Protein AF-A0A6L4A9T3-F1 (afdb_monomer)

Nearest PDB structures (foldseek):
  8jxk-assembly1_F-2  TM=5.428E-01  e=1.011E+00  Mycobacterium tuberculosis H37Rv
  5uho-assembly1_D  TM=3.432E-0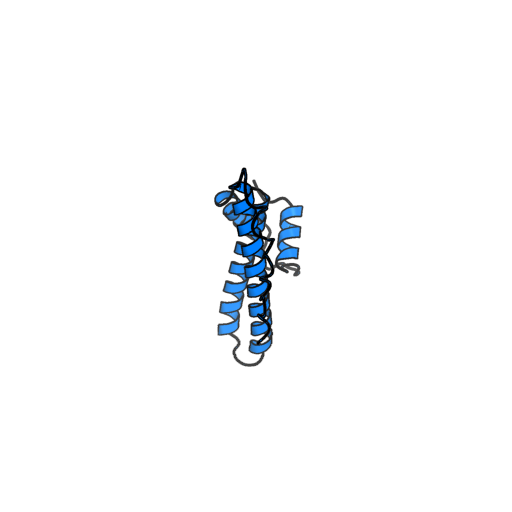1  e=2.686E+00  Homo sapiens
  5uho-assembly1_B  TM=3.414E-01  e=4.880E+00  Homo sapiens

Structure (mmCIF, N/CA/C/O backbone):
data_AF-A0A6L4A9T3-F1
#
_entry.id   AF-A0A6L4A9T3-F1
#
loop_
_atom_site.group_PDB
_atom_site.id
_atom_site.type_symbol
_atom_site.label_atom_id
_atom_site.label_alt_id
_atom_site.label_comp_id
_atom_site.label_asym_id
_atom_site.label_entity_id
_atom_site.label_seq_id
_atom_site.pdbx_PDB_ins_code
_atom_site.Cartn_x
_atom_site.Ca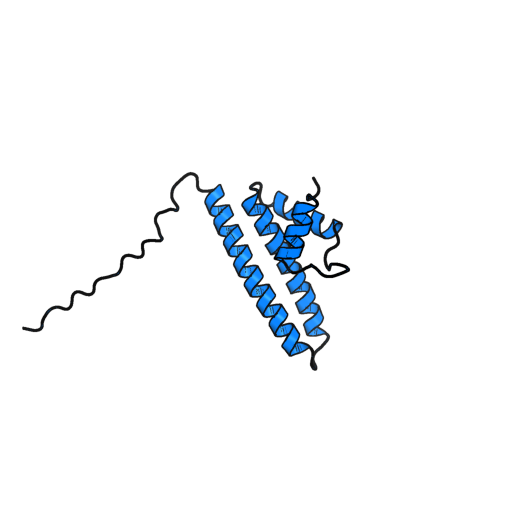rtn_y
_atom_site.Cartn_z
_atom_site.occupancy
_atom_site.B_iso_or_equiv
_atom_site.auth_seq_id
_atom_site.auth_comp_id
_atom_site.auth_asym_id
_atom_site.auth_atom_id
_atom_site.pdbx_PDB_model_num
ATOM 1 N N . MET A 1 1 ? 12.761 11.179 -3.089 1.00 80.56 1 MET A N 1
ATOM 2 C CA . MET A 1 1 ? 11.823 11.986 -3.903 1.00 80.56 1 MET A CA 1
ATOM 3 C C . MET A 1 1 ? 10.448 11.683 -3.348 1.00 80.56 1 MET A C 1
ATOM 5 O O . MET A 1 1 ? 10.200 10.498 -3.171 1.00 80.56 1 MET A O 1
ATOM 9 N N . PRO A 1 2 ? 9.615 12.681 -3.012 1.00 89.44 2 PRO A N 1
ATOM 10 C CA . PRO A 1 2 ? 8.275 12.403 -2.503 1.00 89.44 2 PRO A CA 1
ATOM 11 C C . PRO A 1 2 ? 7.417 11.729 -3.579 1.00 89.44 2 PRO A C 1
ATOM 13 O O . PRO A 1 2 ? 7.674 11.907 -4.774 1.00 89.44 2 PRO A O 1
ATOM 16 N N . ALA A 1 3 ? 6.399 10.985 -3.151 1.00 91.12 3 ALA A N 1
ATOM 17 C CA . ALA A 1 3 ? 5.389 10.449 -4.050 1.00 91.12 3 ALA A CA 1
ATOM 18 C C . ALA A 1 3 ? 4.696 11.598 -4.796 1.00 91.12 3 ALA A C 1
ATOM 20 O O . ALA A 1 3 ? 4.481 12.687 -4.254 1.00 91.12 3 ALA A O 1
ATOM 21 N N . THR A 1 4 ? 4.350 11.368 -6.059 1.00 95.25 4 THR A N 1
ATOM 22 C CA . THR A 1 4 ? 3.566 12.339 -6.829 1.00 95.25 4 THR A CA 1
ATOM 23 C C . THR A 1 4 ? 2.131 12.414 -6.303 1.00 95.25 4 THR A C 1
ATOM 25 O O . THR A 1 4 ? 1.624 11.463 -5.711 1.00 95.25 4 THR A O 1
ATOM 28 N N . ALA A 1 5 ? 1.435 13.526 -6.562 1.00 93.94 5 ALA A N 1
ATOM 29 C CA . ALA A 1 5 ? 0.033 13.675 -6.164 1.00 93.94 5 ALA A CA 1
ATOM 30 C C . ALA A 1 5 ? -0.865 12.564 -6.741 1.00 93.94 5 ALA A C 1
ATOM 32 O O . ALA A 1 5 ? -1.765 12.091 -6.052 1.00 93.94 5 ALA A O 1
ATOM 33 N N . GLN A 1 6 ? -0.579 12.113 -7.968 1.00 94.94 6 GLN A N 1
ATOM 34 C CA . GLN A 1 6 ? -1.294 10.999 -8.588 1.00 94.94 6 GLN A CA 1
ATOM 35 C C . GLN A 1 6 ? -1.053 9.693 -7.823 1.00 94.94 6 GLN A C 1
ATOM 37 O O . GLN A 1 6 ? -2.012 9.053 -7.419 1.00 94.94 6 GLN A O 1
ATOM 42 N N . GLN A 1 7 ? 0.205 9.357 -7.517 1.00 93.94 7 GLN A N 1
ATOM 43 C CA . GLN A 1 7 ? 0.540 8.154 -6.741 1.00 93.94 7 GLN A CA 1
ATOM 44 C C . GLN A 1 7 ? -0.094 8.158 -5.343 1.00 93.94 7 GLN A C 1
ATOM 46 O O . GLN A 1 7 ? -0.499 7.110 -4.847 1.00 93.94 7 GLN A O 1
ATOM 51 N N . ILE A 1 8 ? -0.199 9.328 -4.704 1.00 94.06 8 ILE A N 1
ATOM 52 C CA . ILE A 1 8 ? -0.892 9.475 -3.417 1.00 94.06 8 ILE A CA 1
ATOM 53 C C . ILE A 1 8 ? -2.399 9.229 -3.582 1.00 94.06 8 ILE A C 1
ATOM 55 O O . ILE A 1 8 ? -2.990 8.544 -2.746 1.00 94.06 8 ILE A O 1
ATOM 59 N N . SER A 1 9 ? -3.016 9.774 -4.635 1.00 94.38 9 SER A N 1
ATOM 60 C CA . SER A 1 9 ? -4.438 9.561 -4.934 1.00 94.38 9 SER A CA 1
ATOM 61 C C . SER A 1 9 ? -4.731 8.088 -5.205 1.00 94.38 9 SER A C 1
ATOM 63 O O . SER A 1 9 ? -5.579 7.509 -4.533 1.00 94.38 9 SER A O 1
ATOM 65 N N . ASP A 1 10 ? -3.966 7.465 -6.104 1.00 94.50 10 ASP A N 1
ATOM 66 C CA . ASP A 1 10 ? -4.131 6.061 -6.486 1.00 94.50 10 ASP A CA 1
ATOM 67 C C . ASP A 1 10 ? -3.947 5.144 -5.272 1.00 94.50 10 ASP A C 1
ATOM 69 O O . ASP A 1 10 ? -4.766 4.267 -5.016 1.00 94.50 10 ASP A O 1
ATOM 73 N N . PHE A 1 11 ? -2.917 5.392 -4.452 1.00 95.25 11 PHE A N 1
ATOM 74 C CA . PHE A 1 11 ? -2.709 4.658 -3.205 1.00 95.25 11 PHE A CA 1
ATOM 75 C C . PHE A 1 11 ? -3.930 4.734 -2.285 1.00 95.25 11 PHE A C 1
ATOM 77 O O . PHE A 1 11 ? -4.355 3.709 -1.754 1.00 95.25 11 PHE A O 1
ATOM 84 N N . ARG A 1 12 ? -4.490 5.934 -2.082 1.00 94.12 12 ARG A N 1
ATOM 85 C CA . ARG A 1 12 ? -5.655 6.137 -1.211 1.00 94.12 12 ARG A CA 1
ATOM 86 C C . ARG A 1 12 ? -6.884 5.419 -1.744 1.00 94.12 12 ARG A C 1
ATOM 88 O O . ARG A 1 12 ? -7.568 4.756 -0.969 1.00 94.12 12 ARG A O 1
ATOM 95 N N . GLU A 1 13 ? -7.151 5.528 -3.039 1.00 94.00 13 GLU A N 1
ATOM 96 C CA . GLU A 1 13 ? -8.266 4.838 -3.687 1.00 94.00 13 GLU A CA 1
ATOM 97 C C . GLU A 1 13 ? -8.131 3.317 -3.548 1.00 94.00 13 GLU A C 1
ATOM 99 O O . GLU A 1 13 ? -9.066 2.653 -3.096 1.00 94.00 13 GLU A O 1
ATOM 104 N N . ASP A 1 14 ? -6.940 2.781 -3.813 1.00 93.06 14 ASP A N 1
ATOM 105 C CA . ASP A 1 14 ? -6.676 1.341 -3.819 1.00 93.06 14 ASP A CA 1
ATOM 106 C C . ASP A 1 14 ? -6.767 0.681 -2.442 1.00 93.06 14 ASP A C 1
ATOM 108 O O . ASP A 1 14 ? -7.091 -0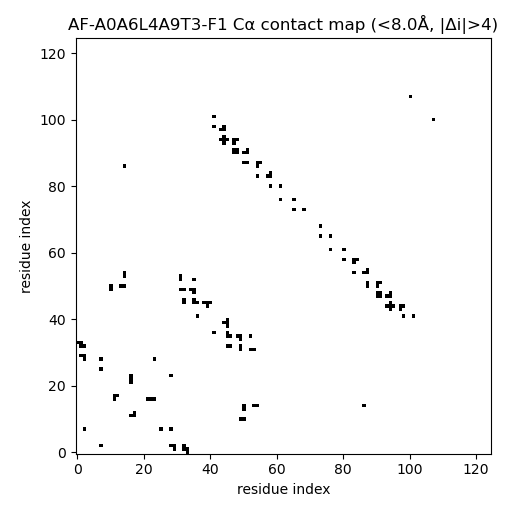.506 -2.347 1.00 93.06 14 ASP A O 1
ATOM 112 N N . ILE A 1 15 ? -6.477 1.421 -1.368 1.00 91.31 15 ILE A N 1
ATOM 113 C CA . ILE A 1 15 ? -6.597 0.912 0.007 1.00 91.31 15 ILE A CA 1
ATOM 114 C C . ILE A 1 15 ? -7.889 1.349 0.707 1.00 91.31 15 ILE A C 1
ATOM 116 O O . ILE A 1 15 ? -8.098 1.009 1.874 1.00 91.31 15 ILE A O 1
ATOM 120 N N . GLY A 1 16 ? -8.747 2.104 0.016 1.00 88.31 16 GLY A N 1
ATOM 121 C CA . GLY A 1 16 ? -9.996 2.634 0.560 1.00 88.31 16 GLY A CA 1
ATOM 122 C C . GLY A 1 16 ? -9.822 3.782 1.561 1.00 88.31 16 GLY A C 1
ATOM 123 O O . GLY A 1 16 ? -10.744 4.064 2.326 1.00 88.31 16 GLY A O 1
ATOM 124 N N . ASP A 1 17 ? -8.677 4.469 1.561 1.00 88.94 17 ASP A N 1
ATOM 125 C CA . ASP A 1 17 ? -8.403 5.645 2.398 1.00 88.94 17 ASP A CA 1
ATOM 126 C C . ASP A 1 17 ? -8.897 6.959 1.760 1.00 88.94 17 ASP A C 1
ATOM 128 O O . ASP A 1 17 ? -8.194 7.964 1.674 1.00 88.94 17 ASP A O 1
ATOM 132 N N . VAL A 1 18 ? -10.141 6.941 1.283 1.00 88.12 18 VAL A N 1
ATOM 133 C CA . VAL A 1 18 ? -10.804 8.067 0.595 1.00 88.12 18 VAL A CA 1
ATOM 134 C C . VAL A 1 18 ? -11.621 8.952 1.548 1.00 88.12 18 VAL A C 1
ATOM 136 O O . VAL A 1 18 ? -12.443 9.765 1.124 1.00 88.12 18 VAL A O 1
ATOM 139 N N . GLY A 1 19 ? -11.439 8.768 2.859 1.00 83.56 19 GLY A N 1
ATOM 140 C CA . GLY A 1 19 ? -12.121 9.546 3.891 1.00 83.56 19 GLY A CA 1
ATOM 141 C C . GLY A 1 19 ? -11.689 11.015 3.915 1.00 83.56 19 GLY A C 1
ATOM 142 O O . GLY A 1 19 ? -10.633 11.383 3.409 1.00 83.56 19 GLY A O 1
ATOM 143 N N . SER A 1 20 ? -12.501 11.866 4.549 1.00 83.62 20 SER A N 1
ATOM 144 C CA . SER A 1 20 ? -12.165 13.274 4.793 1.00 83.62 20 SER A CA 1
ATOM 145 C C . SER A 1 20 ? -12.264 13.596 6.293 1.00 83.62 20 SER A C 1
ATOM 147 O O . SER A 1 20 ? -13.383 13.714 6.803 1.00 83.62 20 SER A O 1
ATOM 149 N N . PRO A 1 21 ? -11.135 13.778 7.010 1.00 83.75 21 PRO A N 1
ATOM 150 C CA . PRO A 1 21 ? -9.757 13.623 6.529 1.00 83.75 21 PRO A CA 1
ATOM 151 C C . PRO A 1 21 ? -9.387 12.148 6.267 1.00 83.75 21 PRO A C 1
ATOM 153 O O . PRO A 1 21 ? -9.996 11.262 6.878 1.00 83.75 21 PRO A O 1
ATOM 156 N N . PRO A 1 22 ? -8.399 11.876 5.393 1.00 88.00 22 PRO A N 1
ATOM 157 C CA . PRO A 1 22 ? -7.867 10.529 5.209 1.00 88.00 22 PRO A CA 1
ATOM 158 C C . PRO A 1 22 ? -7.159 10.051 6.485 1.00 88.00 22 PRO A C 1
ATOM 160 O O . PRO A 1 22 ? -6.715 10.853 7.312 1.00 88.00 22 PRO A O 1
ATOM 163 N N . ILE A 1 23 ? -7.056 8.735 6.649 1.00 87.88 23 ILE A N 1
ATOM 164 C CA . ILE A 1 23 ? -6.330 8.078 7.740 1.00 87.88 23 ILE A CA 1
ATOM 165 C C . ILE A 1 23 ? -4.831 8.351 7.602 1.00 87.88 23 ILE A C 1
ATOM 167 O O . ILE A 1 23 ? -4.167 8.623 8.605 1.00 87.88 23 ILE A O 1
ATOM 171 N N . PHE A 1 24 ? -4.300 8.293 6.379 1.00 91.75 24 PHE A N 1
ATOM 172 C CA . PHE A 1 24 ? -2.917 8.642 6.083 1.00 91.75 24 PHE A CA 1
ATOM 173 C C . PHE A 1 24 ? -2.835 10.069 5.539 1.00 91.75 24 PHE A C 1
ATOM 175 O O . PHE A 1 24 ? -3.331 10.376 4.451 1.00 91.75 24 PHE A O 1
ATOM 182 N N . ASP A 1 25 ? -2.148 10.942 6.275 1.00 93.88 25 ASP A N 1
ATOM 183 C CA . ASP A 1 25 ? -1.703 12.227 5.739 1.00 93.88 25 ASP A CA 1
ATOM 184 C C . ASP A 1 25 ? -0.631 12.035 4.650 1.00 93.88 25 ASP A C 1
ATOM 186 O O . ASP A 1 25 ? -0.031 10.965 4.518 1.00 93.88 25 ASP A O 1
ATOM 190 N N . ASP A 1 26 ? -0.396 13.069 3.839 1.00 93.12 26 ASP A N 1
ATOM 191 C CA . ASP A 1 26 ? 0.558 12.997 2.723 1.00 93.12 26 ASP A CA 1
ATOM 192 C C . ASP A 1 26 ? 1.974 12.629 3.210 1.00 93.12 26 ASP A C 1
ATOM 194 O O . ASP A 1 26 ? 2.692 11.887 2.542 1.00 93.12 26 ASP A O 1
ATOM 198 N N . ASP A 1 27 ? 2.365 13.067 4.410 1.00 94.81 27 ASP A N 1
ATOM 199 C CA . ASP A 1 27 ? 3.651 12.715 5.020 1.00 94.81 27 ASP A CA 1
ATOM 200 C C . ASP A 1 27 ? 3.743 11.223 5.372 1.00 94.81 27 ASP A C 1
ATOM 202 O O . ASP A 1 27 ? 4.796 10.602 5.204 1.00 94.81 27 ASP A O 1
ATOM 206 N N . ALA A 1 28 ? 2.664 10.612 5.864 1.00 94.88 28 ALA A N 1
ATOM 207 C CA . ALA A 1 28 ? 2.592 9.176 6.100 1.00 94.88 28 ALA A CA 1
ATOM 208 C C . ALA A 1 28 ? 2.677 8.399 4.793 1.00 94.88 28 ALA A C 1
ATOM 210 O O . ALA A 1 28 ? 3.435 7.428 4.729 1.00 94.88 28 ALA A O 1
ATOM 211 N N . VAL A 1 29 ? 1.970 8.850 3.757 1.00 96.00 29 VAL A N 1
ATOM 212 C CA . VAL A 1 29 ? 2.035 8.236 2.427 1.00 96.00 29 VAL A CA 1
ATOM 213 C C . VAL A 1 29 ? 3.455 8.329 1.861 1.00 96.00 29 VAL A C 1
ATOM 215 O O . VAL A 1 29 ? 3.993 7.321 1.409 1.00 96.00 29 VAL A O 1
ATOM 218 N N . ASN A 1 30 ? 4.123 9.477 1.996 1.00 96.75 30 ASN A N 1
ATOM 219 C CA . ASN A 1 30 ? 5.522 9.648 1.594 1.00 96.75 30 ASN A CA 1
ATOM 220 C C . ASN A 1 30 ? 6.474 8.711 2.353 1.00 96.75 30 ASN A C 1
ATOM 222 O O . ASN A 1 30 ? 7.335 8.086 1.742 1.00 96.75 30 ASN A O 1
ATOM 226 N N . ARG A 1 31 ? 6.290 8.519 3.667 1.00 96.69 31 ARG A N 1
ATOM 227 C CA . ARG A 1 31 ? 7.091 7.542 4.433 1.00 96.69 31 ARG A CA 1
ATOM 228 C C . ARG A 1 31 ? 6.857 6.101 3.980 1.00 96.69 31 ARG A C 1
ATOM 230 O O .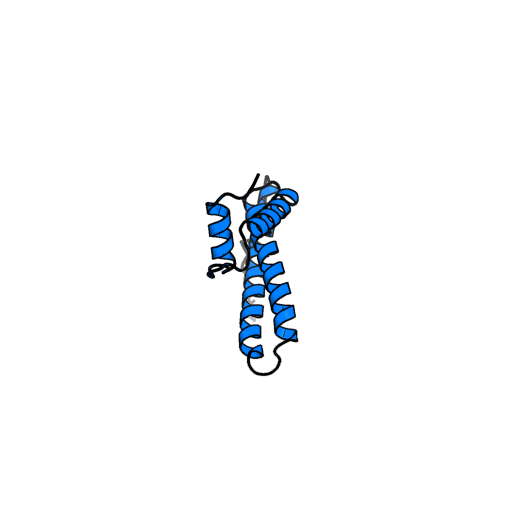 ARG A 1 31 ? 7.768 5.279 4.076 1.00 96.69 31 ARG A O 1
ATOM 237 N N . ILE A 1 32 ? 5.638 5.762 3.565 1.00 96.69 32 ILE A N 1
ATOM 238 C CA . ILE A 1 32 ? 5.315 4.436 3.024 1.00 96.69 32 ILE A CA 1
ATOM 239 C C . ILE A 1 32 ? 5.980 4.262 1.656 1.00 96.69 32 ILE A C 1
ATOM 241 O O . ILE A 1 32 ? 6.628 3.242 1.429 1.00 96.69 32 ILE A O 1
ATOM 245 N N . TYR A 1 33 ? 5.881 5.277 0.800 1.00 96.38 33 TYR A N 1
ATOM 246 C CA . TYR A 1 33 ? 6.541 5.325 -0.499 1.00 96.38 33 TYR A CA 1
ATOM 247 C C . TYR A 1 33 ? 8.059 5.146 -0.371 1.00 96.38 33 TYR A C 1
ATOM 249 O O . TYR A 1 33 ? 8.618 4.242 -0.985 1.00 96.38 33 TYR A O 1
ATOM 257 N N . ASP A 1 34 ? 8.711 5.907 0.515 1.00 96.19 34 ASP A N 1
ATOM 258 C CA . ASP A 1 34 ? 10.155 5.815 0.766 1.00 96.19 34 ASP A CA 1
ATOM 259 C C . ASP A 1 34 ? 10.588 4.403 1.199 1.00 96.19 34 ASP A C 1
ATOM 261 O O . ASP A 1 34 ? 11.646 3.916 0.801 1.00 96.19 34 ASP A O 1
ATOM 265 N N . ARG A 1 35 ? 9.767 3.711 1.999 1.00 95.31 35 ARG A N 1
ATOM 266 C CA . ARG A 1 35 ? 10.034 2.318 2.395 1.00 95.31 35 ARG A CA 1
ATOM 267 C C . ARG A 1 35 ? 9.893 1.352 1.225 1.00 95.31 35 ARG A C 1
ATOM 269 O O . ARG A 1 35 ? 10.691 0.425 1.124 1.00 95.31 35 ARG A O 1
ATOM 276 N N . ALA A 1 36 ? 8.895 1.555 0.370 1.00 95.31 36 ALA A N 1
ATOM 277 C CA . ALA A 1 36 ? 8.650 0.688 -0.773 1.00 95.31 36 ALA A CA 1
ATOM 278 C C . ALA A 1 36 ? 9.777 0.796 -1.812 1.00 95.31 36 ALA A C 1
ATOM 280 O O . ALA A 1 36 ? 10.327 -0.227 -2.214 1.00 95.31 36 ALA A O 1
ATOM 281 N N . ILE A 1 37 ? 10.199 2.019 -2.158 1.00 95.00 37 ILE A N 1
ATOM 282 C CA . ILE A 1 37 ? 11.308 2.246 -3.104 1.00 95.00 37 ILE A CA 1
ATOM 283 C C . ILE A 1 37 ? 12.669 1.813 -2.538 1.00 95.00 37 ILE A C 1
ATOM 285 O O . ILE A 1 37 ? 13.594 1.513 -3.288 1.00 95.00 37 ILE A O 1
ATOM 289 N N . ALA A 1 38 ? 12.818 1.789 -1.208 1.00 94.19 38 ALA A N 1
ATOM 290 C CA . ALA A 1 38 ? 14.012 1.252 -0.560 1.00 94.19 38 ALA A CA 1
ATOM 291 C C . ALA A 1 38 ? 14.062 -0.283 -0.619 1.00 94.19 38 ALA A C 1
ATOM 293 O O . ALA A 1 38 ? 15.150 -0.857 -0.578 1.00 94.19 38 ALA A O 1
ATOM 294 N N . ALA A 1 39 ? 12.903 -0.945 -0.699 1.00 92.94 39 ALA A N 1
ATOM 295 C CA . ALA A 1 39 ? 12.802 -2.396 -0.810 1.00 92.94 39 ALA A CA 1
ATOM 296 C C . ALA A 1 39 ? 12.909 -2.880 -2.264 1.00 92.94 39 ALA A C 1
ATOM 298 O O . ALA A 1 39 ? 13.534 -3.910 -2.517 1.00 92.94 39 ALA A O 1
ATOM 299 N N . TYR A 1 40 ? 12.333 -2.136 -3.211 1.00 91.88 40 TYR A N 1
ATOM 300 C CA . TYR A 1 40 ? 12.269 -2.509 -4.621 1.00 91.88 40 TYR A CA 1
ATOM 301 C C . TYR A 1 40 ? 12.570 -1.308 -5.519 1.00 91.88 40 TYR A C 1
ATOM 303 O O . TYR A 1 40 ? 12.049 -0.218 -5.313 1.00 91.88 40 TYR A O 1
ATOM 311 N N . SER A 1 41 ? 13.397 -1.514 -6.545 1.00 87.62 41 SER A N 1
ATOM 312 C CA . SER A 1 41 ? 13.725 -0.474 -7.531 1.00 87.62 41 SER A CA 1
ATOM 313 C C . SER A 1 41 ? 12.772 -0.441 -8.727 1.00 87.62 41 SER A C 1
ATOM 315 O O . SER A 1 41 ? 12.720 0.560 -9.437 1.00 87.62 41 SER A O 1
ATOM 317 N N . ASP A 1 42 ? 12.065 -1.543 -8.977 1.00 91.06 42 ASP A N 1
ATOM 318 C CA . ASP A 1 42 ? 11.082 -1.668 -10.051 1.00 91.06 42 ASP A CA 1
ATOM 319 C C . ASP A 1 42 ? 9.758 -0.989 -9.674 1.00 91.06 42 ASP A C 1
ATOM 321 O O . ASP A 1 42 ? 9.270 -1.176 -8.558 1.00 91.06 42 ASP A O 1
ATOM 325 N N . ALA A 1 43 ? 9.191 -0.224 -10.614 1.00 90.62 43 ALA A N 1
ATOM 326 C CA . ALA A 1 43 ? 8.004 0.596 -10.384 1.00 90.62 43 ALA A CA 1
ATOM 327 C C . ALA A 1 43 ? 6.772 -0.216 -10.020 1.00 90.62 43 ALA A C 1
ATOM 329 O O . ALA A 1 43 ? 6.145 0.056 -9.000 1.00 90.62 43 ALA A O 1
ATOM 330 N N . GLU A 1 44 ? 6.475 -1.253 -10.793 1.00 92.69 44 GLU A N 1
ATOM 331 C CA . GLU A 1 44 ? 5.309 -2.099 -10.545 1.00 92.69 44 GLU A CA 1
ATOM 332 C C . GLU A 1 44 ? 5.421 -2.782 -9.173 1.00 92.69 44 GLU A C 1
ATOM 334 O O . GLU A 1 44 ? 4.461 -2.827 -8.398 1.00 92.69 44 GLU A O 1
ATOM 339 N N . THR A 1 45 ? 6.627 -3.235 -8.823 1.00 93.44 45 THR A N 1
ATOM 340 C CA . THR A 1 45 ? 6.881 -3.919 -7.555 1.00 93.44 45 THR A CA 1
ATOM 341 C C . THR A 1 45 ? 6.810 -2.971 -6.353 1.00 93.44 45 THR A C 1
ATOM 343 O O . THR A 1 45 ? 6.158 -3.304 -5.358 1.00 93.44 45 THR A O 1
ATOM 346 N N . TYR A 1 46 ? 7.449 -1.791 -6.404 1.00 94.12 46 TYR A N 1
ATOM 347 C CA . TYR A 1 46 ? 7.387 -0.858 -5.272 1.00 94.12 46 TYR A CA 1
ATOM 348 C C . TYR A 1 46 ? 5.994 -0.246 -5.115 1.00 94.12 46 TYR A C 1
ATOM 350 O O . TYR A 1 46 ? 5.560 -0.005 -3.991 1.00 94.12 46 TYR A O 1
ATOM 358 N N . GLU A 1 47 ? 5.250 -0.026 -6.199 1.00 94.56 47 GLU A N 1
ATOM 359 C CA . GLU A 1 47 ? 3.884 0.488 -6.114 1.00 94.56 47 GLU A CA 1
ATOM 360 C C . GLU A 1 47 ? 2.941 -0.533 -5.466 1.00 94.56 47 GLU A C 1
ATOM 362 O O . GLU A 1 47 ? 2.118 -0.167 -4.618 1.00 94.56 47 GLU A O 1
ATOM 367 N N . ALA A 1 48 ? 3.095 -1.822 -5.774 1.00 95.31 48 ALA A N 1
ATOM 368 C CA . ALA A 1 48 ? 2.368 -2.880 -5.079 1.00 95.31 48 ALA A CA 1
ATOM 369 C C . ALA A 1 48 ? 2.793 -2.994 -3.600 1.00 95.31 48 ALA A C 1
ATOM 371 O O . ALA A 1 48 ? 1.941 -3.080 -2.711 1.00 95.31 48 ALA A O 1
ATOM 372 N N . GLU A 1 49 ? 4.096 -2.920 -3.299 1.00 96.62 49 GLU A N 1
ATOM 373 C CA . GLU A 1 49 ? 4.597 -2.961 -1.916 1.00 96.62 49 GLU A CA 1
ATOM 374 C C . GLU A 1 49 ? 4.098 -1.770 -1.082 1.00 96.62 49 GLU A C 1
ATOM 376 O O . GLU A 1 49 ? 3.759 -1.936 0.091 1.00 96.62 49 GLU A O 1
ATOM 381 N N . MET A 1 50 ? 3.970 -0.583 -1.681 1.00 96.56 50 MET A N 1
ATOM 382 C CA . MET A 1 50 ? 3.387 0.595 -1.034 1.00 96.56 50 MET A CA 1
ATOM 383 C C . MET A 1 50 ? 1.997 0.272 -0.460 1.00 96.56 50 MET A C 1
ATOM 385 O O . MET A 1 50 ? 1.736 0.518 0.723 1.00 96.56 50 MET A O 1
ATOM 389 N N . ARG A 1 51 ? 1.131 -0.366 -1.258 1.00 97.31 51 ARG A N 1
ATOM 390 C CA . ARG A 1 51 ? -0.228 -0.777 -0.862 1.00 97.31 51 ARG A CA 1
ATOM 391 C C . ARG A 1 51 ? -0.203 -1.872 0.198 1.00 97.31 51 ARG A C 1
ATOM 393 O O . ARG A 1 51 ? -0.913 -1.766 1.198 1.00 97.31 51 ARG A O 1
ATOM 400 N N . VAL A 1 52 ? 0.681 -2.864 0.061 1.00 97.25 52 VAL A N 1
ATOM 401 C CA . VAL A 1 52 ? 0.896 -3.907 1.083 1.00 97.25 52 VAL A CA 1
ATOM 402 C C . VAL A 1 52 ? 1.247 -3.290 2.440 1.00 97.25 52 VAL A C 1
ATOM 404 O O . VAL A 1 52 ? 0.672 -3.671 3.465 1.00 97.25 52 VAL A O 1
ATOM 407 N N . ILE A 1 53 ? 2.169 -2.325 2.471 1.00 96.75 53 ILE A N 1
ATOM 408 C CA . ILE A 1 53 ? 2.559 -1.630 3.702 1.00 96.75 53 ILE A CA 1
ATOM 409 C C . ILE A 1 53 ? 1.375 -0.839 4.274 1.00 96.75 53 ILE A C 1
ATOM 411 O O . ILE A 1 53 ? 1.115 -0.938 5.477 1.00 96.75 53 ILE A O 1
ATOM 415 N N . GLY A 1 54 ? 0.650 -0.086 3.440 1.00 95.56 54 GLY A N 1
ATOM 416 C CA . GLY A 1 54 ? -0.527 0.684 3.855 1.00 95.56 54 GLY A CA 1
ATOM 417 C C . GLY A 1 54 ? -1.608 -0.192 4.491 1.00 95.56 54 GLY A C 1
ATOM 418 O O . GLY A 1 54 ? -2.036 0.053 5.619 1.00 95.56 54 GLY A O 1
ATOM 419 N N . ILE A 1 55 ? -1.970 -1.294 3.832 1.00 95.38 55 ILE A N 1
ATOM 420 C CA . ILE A 1 55 ? -2.991 -2.232 4.318 1.00 95.38 55 ILE A CA 1
ATOM 421 C C . ILE A 1 55 ? -2.553 -2.911 5.620 1.00 95.38 55 ILE A C 1
ATOM 423 O O . ILE A 1 55 ? -3.360 -3.072 6.537 1.00 95.38 55 ILE A O 1
ATOM 427 N N . ARG A 1 56 ? -1.267 -3.263 5.767 1.00 94.31 56 ARG A N 1
ATOM 428 C CA . ARG A 1 56 ? -0.734 -3.789 7.039 1.00 94.31 56 ARG A CA 1
ATOM 429 C C . ARG A 1 56 ? -0.880 -2.785 8.181 1.00 94.31 56 ARG A C 1
ATOM 431 O O . ARG A 1 56 ? -1.197 -3.188 9.301 1.00 94.31 56 ARG A O 1
ATOM 438 N N . GLN A 1 57 ? -0.673 -1.496 7.916 1.00 93.94 57 GLN A N 1
ATOM 439 C CA . GLN A 1 57 ? -0.875 -0.446 8.917 1.00 93.94 57 GLN A CA 1
ATOM 440 C C . GLN A 1 57 ? -2.361 -0.281 9.270 1.00 93.94 57 GLN A C 1
ATOM 442 O O . GLN A 1 57 ? -2.681 -0.207 10.458 1.00 93.94 57 GLN A O 1
ATOM 447 N N . LEU A 1 58 ? -3.266 -0.332 8.285 1.00 91.31 58 LEU A N 1
ATOM 448 C CA . LEU A 1 58 ? -4.717 -0.329 8.522 1.00 91.31 58 LEU A CA 1
ATOM 449 C C . LEU A 1 58 ? -5.170 -1.534 9.356 1.00 91.31 58 LEU A C 1
ATOM 451 O O . LEU A 1 58 ? -5.925 -1.375 10.312 1.00 91.31 58 LEU A O 1
ATOM 455 N N . LEU A 1 59 ? -4.669 -2.736 9.055 1.00 90.06 59 LEU A N 1
ATOM 456 C CA . LEU A 1 59 ? -4.944 -3.945 9.839 1.00 90.06 59 LEU A CA 1
ATOM 457 C C . LEU A 1 59 ? -4.448 -3.817 11.284 1.00 90.06 59 LEU A C 1
ATOM 459 O O . LEU A 1 59 ? -5.144 -4.234 12.212 1.00 90.06 59 LEU A O 1
ATOM 463 N N . ALA A 1 60 ? -3.264 -3.234 11.487 1.00 87.38 60 ALA A N 1
ATOM 464 C CA . ALA A 1 60 ? -2.718 -2.999 12.819 1.00 87.38 60 ALA A CA 1
ATOM 465 C C . ALA A 1 60 ? -3.557 -1.985 13.617 1.00 87.38 60 ALA A C 1
ATOM 467 O O . ALA A 1 60 ? -3.759 -2.178 14.818 1.00 87.38 60 ALA A O 1
ATOM 468 N N . ASP A 1 61 ? -4.072 -0.933 12.972 1.00 84.31 61 ASP A N 1
ATOM 469 C CA . ASP A 1 61 ? -4.980 0.021 13.618 1.00 84.31 61 ASP A CA 1
ATOM 470 C C . ASP A 1 61 ? -6.348 -0.611 13.924 1.00 84.31 61 ASP A C 1
ATOM 472 O O . ASP A 1 61 ? -6.861 -0.498 15.041 1.00 84.31 61 ASP A O 1
ATOM 476 N N . ALA A 1 62 ? -6.905 -1.374 12.980 1.00 81.00 62 ALA A N 1
ATOM 477 C CA . ALA A 1 62 ? -8.152 -2.109 13.167 1.00 81.00 62 ALA A CA 1
ATOM 478 C C . ALA A 1 62 ? -8.065 -3.088 14.352 1.00 81.00 62 ALA A C 1
ATOM 480 O O . ALA A 1 62 ? -8.962 -3.115 15.197 1.00 81.00 62 ALA A O 1
ATOM 481 N N . ALA A 1 63 ? -6.960 -3.831 14.481 1.00 75.31 63 ALA A N 1
ATOM 482 C CA . ALA A 1 63 ? -6.744 -4.762 15.589 1.00 75.31 63 ALA A CA 1
ATOM 483 C C . ALA A 1 63 ? -6.760 -4.066 16.965 1.00 75.31 63 ALA A C 1
ATOM 485 O O . ALA A 1 63 ? -7.335 -4.592 17.922 1.00 75.31 63 ALA A O 1
ATOM 486 N N . LYS A 1 64 ? -6.191 -2.856 17.068 1.00 72.88 64 LYS A N 1
ATOM 487 C CA . LYS A 1 64 ? -6.236 -2.056 18.305 1.00 72.88 64 LYS A CA 1
ATOM 488 C C . LYS A 1 64 ? -7.663 -1.636 18.658 1.00 72.88 64 LYS A C 1
ATOM 490 O O . LYS A 1 64 ? -8.047 -1.689 19.825 1.00 72.88 64 LYS A O 1
ATOM 495 N N . ARG A 1 65 ? -8.464 -1.248 17.660 1.00 65.06 65 ARG A N 1
ATOM 496 C CA . ARG A 1 65 ? -9.854 -0.795 17.854 1.00 65.06 65 ARG A CA 1
ATOM 497 C C . ARG A 1 65 ? -10.803 -1.930 18.238 1.00 65.06 65 ARG A C 1
ATOM 499 O O . ARG A 1 65 ? -11.669 -1.716 19.087 1.00 65.06 65 ARG A O 1
ATOM 506 N N . VAL A 1 66 ? -10.620 -3.124 17.666 1.00 60.28 66 VAL A N 1
ATOM 507 C CA . VAL A 1 66 ? -11.409 -4.326 18.005 1.00 60.28 66 VAL A CA 1
ATOM 508 C C . VAL A 1 66 ? -11.256 -4.680 19.482 1.00 60.28 66 VAL A C 1
ATOM 510 O O . VAL A 1 66 ? -12.252 -4.930 20.157 1.00 60.28 66 VAL A O 1
ATOM 513 N N . SER A 1 67 ? -10.027 -4.626 20.005 1.00 58.59 67 SER A N 1
ATOM 514 C CA . SER A 1 67 ? -9.752 -4.884 21.425 1.00 58.59 67 SER A CA 1
ATOM 515 C C . SER A 1 67 ? -10.532 -3.942 22.361 1.00 58.59 67 SER A C 1
ATOM 517 O O . SER A 1 67 ? -10.917 -4.330 23.460 1.00 58.59 67 SER A O 1
ATOM 519 N N . TYR A 1 68 ? -10.830 -2.716 21.911 1.00 55.16 68 TYR A N 1
ATOM 520 C CA . TYR A 1 68 ? -11.450 -1.672 22.731 1.00 55.16 68 TYR A CA 1
ATOM 521 C C . TYR A 1 68 ? -12.995 -1.664 22.717 1.00 55.16 68 TYR A C 1
ATOM 523 O O . TYR A 1 68 ? -13.609 -1.127 23.636 1.00 55.16 68 TYR A O 1
ATOM 531 N N . LYS A 1 69 ? -13.661 -2.233 21.698 1.00 56.66 69 LYS A N 1
ATOM 532 C CA . LYS A 1 69 ? -15.126 -2.113 21.501 1.00 56.66 69 LYS A CA 1
ATOM 533 C C . LYS A 1 69 ? -15.826 -3.475 21.386 1.00 56.66 69 LYS A C 1
ATOM 535 O O . LYS A 1 69 ? -16.271 -3.860 20.310 1.00 56.66 69 LYS A O 1
ATOM 540 N N . GLN A 1 70 ? -15.970 -4.200 22.494 1.00 54.78 70 GLN A N 1
ATOM 541 C CA . GLN A 1 70 ? -16.460 -5.588 22.465 1.00 54.78 70 GLN A CA 1
ATOM 542 C C . GLN A 1 70 ? -17.979 -5.817 22.275 1.00 54.78 70 GLN A C 1
ATOM 544 O O . GLN A 1 70 ? -18.337 -6.962 22.032 1.00 54.78 7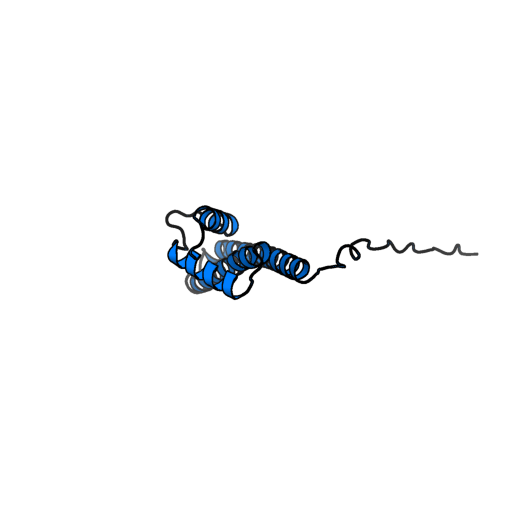0 GLN A O 1
ATOM 549 N N . ASN A 1 71 ? -18.884 -4.822 22.320 1.00 55.41 71 ASN A N 1
ATOM 550 C CA . ASN A 1 71 ? -20.319 -5.150 22.508 1.00 55.41 71 ASN A CA 1
ATOM 551 C C . ASN A 1 71 ? -21.314 -5.000 21.338 1.00 55.41 71 ASN A C 1
ATOM 553 O O . ASN A 1 71 ? -22.373 -5.599 21.440 1.00 55.41 71 ASN A O 1
ATOM 557 N N . GLN A 1 72 ? -21.030 -4.292 20.238 1.00 54.81 72 GLN A N 1
ATOM 558 C CA . GLN A 1 72 ? -21.913 -4.274 19.035 1.00 54.81 72 GLN A CA 1
ATOM 559 C C . GLN A 1 72 ? -21.171 -3.887 17.743 1.00 54.81 72 GLN A C 1
ATOM 561 O O . GLN A 1 72 ? -21.575 -4.248 16.645 1.00 54.81 72 GLN A O 1
ATOM 566 N N . SER A 1 73 ? -20.048 -3.170 17.847 1.00 57.47 73 SER A N 1
ATOM 567 C CA . SER A 1 73 ? -19.197 -2.840 16.693 1.00 57.47 73 SER A CA 1
ATOM 568 C C . SER A 1 73 ? -18.291 -3.992 16.241 1.00 57.47 73 SER A C 1
ATOM 570 O O . SER A 1 73 ? -17.584 -3.844 15.248 1.00 57.47 73 SER A O 1
ATOM 572 N N . SER A 1 74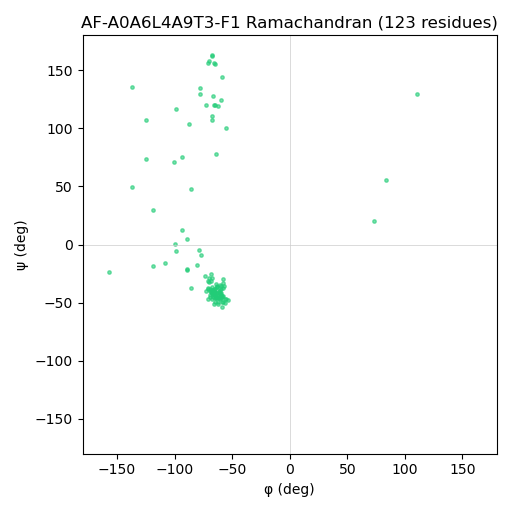 ? -18.281 -5.114 16.961 1.00 58.41 74 SER A N 1
ATOM 573 C CA . SER A 1 74 ? -17.397 -6.255 16.713 1.00 58.41 74 SER A CA 1
ATOM 574 C C . SER A 1 74 ? -17.731 -6.999 15.417 1.00 58.41 74 SER A C 1
ATOM 576 O O . SER A 1 74 ? -16.808 -7.367 14.694 1.00 58.41 74 SER A O 1
ATOM 578 N N . GLU A 1 75 ? -19.015 -7.163 15.079 1.00 58.78 75 GLU A N 1
ATOM 579 C CA . GLU A 1 75 ? -19.443 -7.825 13.834 1.00 58.78 75 GLU A CA 1
ATOM 580 C C . GLU A 1 75 ? -19.024 -7.013 12.599 1.00 58.78 75 GLU A C 1
ATOM 582 O O . GLU A 1 75 ? -18.298 -7.519 11.746 1.00 58.78 75 GLU A O 1
ATOM 587 N N . ASN A 1 76 ? -19.335 -5.713 12.570 1.00 66.69 76 ASN A N 1
ATOM 588 C CA . ASN A 1 76 ? -18.931 -4.824 11.473 1.00 66.69 76 ASN A CA 1
ATOM 589 C C . ASN A 1 76 ? -17.401 -4.679 11.355 1.00 66.69 76 ASN A C 1
ATOM 591 O O . ASN A 1 76 ? -16.864 -4.620 10.251 1.00 66.69 76 ASN A O 1
ATOM 595 N N . MET A 1 77 ? -16.666 -4.648 12.477 1.00 68.81 77 MET A N 1
ATOM 596 C CA . MET A 1 77 ? -15.197 -4.639 12.432 1.00 68.81 77 MET A CA 1
ATOM 597 C C . MET A 1 77 ? -14.616 -5.962 11.924 1.00 68.81 77 MET A C 1
ATOM 599 O O . MET A 1 77 ? -13.560 -5.946 11.293 1.00 68.81 77 MET A O 1
ATOM 603 N N . SER A 1 78 ? -15.283 -7.094 12.177 1.00 74.69 78 SER A N 1
ATOM 604 C CA . SER A 1 78 ? -14.873 -8.392 11.634 1.00 74.69 78 SER A CA 1
ATOM 605 C C . SER A 1 78 ? -14.878 -8.362 10.108 1.00 74.69 78 SER A C 1
ATOM 607 O O . SER A 1 78 ? -13.932 -8.838 9.485 1.00 74.69 78 SER A O 1
ATOM 609 N N . ASP A 1 79 ? -15.893 -7.744 9.506 1.00 79.25 79 ASP A N 1
ATOM 610 C CA . ASP A 1 79 ? -16.020 -7.669 8.051 1.00 79.25 79 ASP A CA 1
ATOM 611 C C . ASP A 1 79 ? -15.013 -6.702 7.421 1.00 79.25 79 ASP A C 1
ATOM 613 O O . ASP A 1 79 ? -14.367 -7.060 6.437 1.00 79.25 79 ASP A O 1
ATOM 617 N N . VAL A 1 80 ? -14.761 -5.544 8.045 1.00 81.56 80 VAL A N 1
ATOM 618 C CA . VAL A 1 80 ? -13.669 -4.640 7.629 1.00 81.56 80 VAL A CA 1
ATOM 619 C C . VAL A 1 80 ? -12.314 -5.349 7.704 1.00 81.56 80 VAL A C 1
ATOM 621 O O . VAL A 1 80 ? -11.513 -5.274 6.776 1.00 81.56 80 VAL A O 1
ATOM 624 N N . PHE A 1 81 ? -12.057 -6.089 8.782 1.00 85.12 81 PHE A N 1
ATOM 625 C CA . PHE A 1 81 ? -10.804 -6.820 8.953 1.00 85.12 81 PHE A CA 1
ATOM 626 C C . PHE A 1 81 ? -10.639 -7.952 7.926 1.00 85.12 81 PHE A C 1
ATOM 628 O O . PHE A 1 81 ? -9.544 -8.144 7.395 1.00 85.12 81 PHE A O 1
ATOM 635 N N . LYS A 1 82 ? -11.715 -8.688 7.609 1.00 87.44 82 LYS A N 1
ATOM 636 C CA . LYS A 1 82 ? -11.715 -9.695 6.532 1.00 87.44 82 LYS A CA 1
ATOM 637 C C . LYS A 1 82 ? -11.429 -9.052 5.179 1.00 87.44 82 LYS A C 1
ATOM 639 O O . LYS A 1 82 ? -10.599 -9.571 4.439 1.00 87.44 82 LYS A O 1
ATOM 644 N N . HIS A 1 83 ? -12.073 -7.926 4.878 1.00 87.06 83 HIS A N 1
ATOM 645 C CA . HIS A 1 83 ? -11.878 -7.223 3.616 1.00 87.06 83 HIS A CA 1
ATOM 646 C C . HIS A 1 83 ? -10.435 -6.726 3.462 1.00 87.06 83 HIS A C 1
ATOM 648 O O . HIS A 1 83 ? -9.798 -6.993 2.447 1.00 87.06 83 HIS A O 1
ATOM 654 N N . LEU A 1 84 ? -9.869 -6.113 4.507 1.00 89.75 84 LEU A N 1
ATOM 655 C CA . LEU A 1 84 ? -8.467 -5.690 4.512 1.00 89.75 84 LEU A CA 1
ATOM 656 C C . LEU A 1 84 ? -7.497 -6.867 4.333 1.00 89.75 84 LEU A C 1
ATOM 658 O O . LEU A 1 84 ? -6.467 -6.708 3.688 1.00 89.75 84 LEU A O 1
ATOM 662 N N . LYS A 1 85 ? -7.809 -8.057 4.863 1.00 92.31 85 LYS A N 1
ATOM 663 C CA . LYS A 1 85 ? -7.009 -9.264 4.600 1.00 92.31 85 LYS A CA 1
ATOM 664 C C . LYS A 1 85 ? -7.089 -9.720 3.145 1.00 92.31 85 LYS A C 1
ATOM 666 O O . LYS A 1 85 ? -6.056 -10.004 2.562 1.00 92.31 85 LYS A O 1
ATOM 671 N N . GLN A 1 86 ? -8.282 -9.747 2.555 1.00 93.75 86 GLN A N 1
ATOM 672 C CA . GLN A 1 86 ? -8.444 -10.096 1.138 1.00 93.75 86 GLN A CA 1
ATOM 673 C C . GLN A 1 86 ? -7.690 -9.120 0.231 1.00 93.75 86 GLN A C 1
ATOM 675 O O . GLN A 1 86 ? -7.027 -9.534 -0.717 1.00 93.75 86 GLN A O 1
ATOM 680 N N . LEU A 1 87 ? -7.757 -7.827 0.553 1.00 93.44 87 LEU A N 1
ATOM 681 C CA . LEU A 1 87 ? -7.032 -6.788 -0.164 1.00 93.44 87 LEU A CA 1
ATOM 682 C C . LEU A 1 87 ? -5.514 -6.946 0.011 1.00 93.44 87 LEU A C 1
ATOM 684 O O . LEU A 1 87 ? -4.766 -6.815 -0.954 1.00 93.44 87 LEU A O 1
ATOM 688 N N . LEU A 1 88 ? -5.056 -7.285 1.221 1.00 95.00 88 LEU A N 1
ATOM 689 C CA . LEU A 1 88 ? -3.650 -7.587 1.481 1.00 95.00 88 LEU A CA 1
ATOM 690 C C . LEU A 1 88 ? -3.159 -8.766 0.634 1.00 95.00 88 LEU A C 1
ATOM 692 O O . LEU A 1 88 ? -2.083 -8.668 0.052 1.00 95.00 88 LEU A O 1
ATOM 696 N N . ASP A 1 89 ? -3.929 -9.852 0.571 1.00 94.88 89 ASP A N 1
ATOM 697 C CA . ASP A 1 89 ? -3.574 -11.049 -0.195 1.00 94.88 89 ASP A CA 1
ATOM 698 C C . ASP A 1 89 ? -3.497 -10.739 -1.700 1.00 94.88 89 ASP A C 1
ATOM 700 O O . ASP A 1 89 ? -2.552 -11.155 -2.370 1.00 94.88 89 ASP A O 1
ATOM 704 N N . LEU A 1 90 ? -4.439 -9.942 -2.220 1.00 95.44 90 LEU A N 1
ATOM 705 C CA . LEU A 1 90 ? -4.433 -9.476 -3.610 1.00 95.44 90 LEU A CA 1
ATOM 706 C C . LEU A 1 90 ? -3.156 -8.689 -3.938 1.00 95.44 90 LEU A C 1
ATOM 708 O O . LEU A 1 90 ? -2.450 -9.026 -4.888 1.00 95.44 90 LEU A O 1
ATOM 712 N N . TRP A 1 91 ? -2.835 -7.665 -3.146 1.00 95.50 91 TRP A N 1
ATOM 713 C CA . TRP A 1 91 ? -1.666 -6.822 -3.408 1.00 95.50 91 TRP A CA 1
ATOM 714 C C . TRP A 1 91 ? -0.337 -7.540 -3.160 1.00 95.50 91 TRP A C 1
ATOM 716 O O . TRP A 1 91 ? 0.645 -7.237 -3.832 1.00 95.50 91 TRP A O 1
ATOM 726 N N . GLN A 1 92 ? -0.295 -8.519 -2.250 1.00 95.38 92 GLN A N 1
ATOM 727 C CA . GLN A 1 92 ? 0.863 -9.406 -2.118 1.00 95.38 92 GLN A CA 1
ATOM 728 C C . GLN A 1 92 ? 1.062 -10.259 -3.371 1.00 95.38 92 GLN A C 1
ATOM 730 O O . GLN A 1 92 ? 2.189 -10.343 -3.845 1.00 95.38 92 GLN A O 1
ATOM 735 N N . GLY A 1 93 ? -0.013 -10.816 -3.939 1.00 93.88 93 GLY A N 1
ATOM 736 C CA . GLY A 1 93 ? 0.053 -11.553 -5.203 1.00 93.88 93 GLY A CA 1
ATOM 737 C C . GLY A 1 93 ? 0.581 -10.692 -6.351 1.00 93.88 93 GLY A C 1
ATOM 738 O O . GLY A 1 93 ? 1.541 -11.077 -7.008 1.00 93.88 93 GLY A O 1
ATOM 739 N N . ILE A 1 94 ? 0.031 -9.484 -6.525 1.00 93.50 94 ILE A N 1
ATOM 740 C CA . ILE A 1 94 ? 0.484 -8.537 -7.560 1.00 93.50 94 ILE A CA 1
ATOM 741 C C . ILE A 1 94 ? 1.965 -8.184 -7.377 1.00 93.50 94 ILE A C 1
ATOM 743 O O . ILE A 1 94 ? 2.725 -8.195 -8.343 1.00 93.50 94 ILE A O 1
ATOM 747 N N . ARG A 1 95 ? 2.396 -7.899 -6.141 1.00 94.94 95 ARG A N 1
ATOM 748 C CA . ARG A 1 95 ? 3.805 -7.615 -5.848 1.00 94.94 95 ARG A CA 1
ATOM 749 C C . ARG A 1 95 ? 4.700 -8.804 -6.188 1.00 94.94 95 ARG A C 1
ATOM 751 O O . ARG A 1 95 ? 5.756 -8.609 -6.777 1.00 94.94 95 ARG A O 1
ATOM 758 N N . ASP A 1 96 ? 4.315 -10.012 -5.787 1.00 92.81 96 ASP A N 1
ATOM 759 C CA . ASP A 1 96 ? 5.128 -11.212 -5.997 1.00 92.81 96 ASP A CA 1
ATOM 760 C C . ASP A 1 96 ? 5.230 -11.564 -7.491 1.00 92.81 96 ASP A C 1
ATOM 762 O O . ASP A 1 96 ? 6.307 -11.943 -7.962 1.00 92.81 96 ASP A O 1
ATOM 766 N N . ASP A 1 97 ? 4.154 -11.353 -8.253 1.00 91.00 97 ASP A N 1
ATOM 767 C CA . ASP A 1 97 ? 4.142 -11.484 -9.711 1.00 91.00 97 ASP A CA 1
ATOM 768 C C . ASP A 1 97 ? 5.052 -10.435 -10.378 1.00 91.00 97 ASP A C 1
ATOM 770 O O . ASP A 1 97 ? 5.879 -10.793 -11.221 1.00 91.00 97 ASP A O 1
ATOM 774 N N . ALA A 1 98 ? 4.980 -9.165 -9.961 1.00 90.88 98 ALA A N 1
ATOM 775 C CA . ALA A 1 98 ? 5.838 -8.085 -10.468 1.00 90.88 98 ALA A CA 1
ATOM 776 C C . ALA A 1 98 ? 7.327 -8.309 -10.129 1.00 90.88 98 ALA A C 1
ATOM 778 O O . ALA A 1 98 ? 8.209 -8.178 -10.984 1.00 90.88 98 ALA A O 1
ATOM 779 N N . ALA A 1 99 ? 7.625 -8.756 -8.906 1.00 89.50 99 ALA A N 1
ATOM 780 C CA . ALA A 1 99 ? 8.978 -9.116 -8.483 1.00 89.50 99 ALA A CA 1
ATOM 781 C C . ALA A 1 99 ? 9.532 -10.311 -9.287 1.00 89.50 99 ALA A C 1
ATOM 783 O O . ALA A 1 99 ? 10.715 -10.363 -9.640 1.00 89.50 99 ALA A O 1
ATOM 784 N N . SER A 1 100 ? 8.672 -11.276 -9.615 1.00 87.94 100 SER A N 1
ATOM 785 C CA . SER A 1 100 ? 9.039 -12.428 -10.446 1.00 87.94 100 SER A CA 1
ATOM 786 C C . SER A 1 100 ? 9.259 -12.031 -11.909 1.00 87.94 100 SER A C 1
ATOM 788 O O . SER A 1 100 ? 10.184 -12.526 -12.551 1.00 87.94 100 SER A O 1
ATOM 790 N N . ALA A 1 101 ? 8.453 -11.108 -12.438 1.00 85.06 101 ALA A N 1
ATOM 791 C CA . ALA A 1 101 ? 8.608 -10.582 -13.791 1.00 85.06 101 ALA A CA 1
ATOM 792 C C . ALA A 1 101 ? 9.891 -9.747 -13.944 1.00 85.06 101 ALA A C 1
ATOM 794 O O . ALA A 1 101 ? 10.612 -9.907 -14.929 1.00 85.06 101 ALA A O 1
ATOM 795 N N . SER A 1 102 ? 10.222 -8.913 -12.953 1.00 74.19 102 SER A N 1
ATOM 796 C CA . SER A 1 102 ? 11.423 -8.064 -12.970 1.00 74.19 102 SER A CA 1
ATOM 797 C C . SER A 1 102 ? 12.731 -8.849 -12.796 1.00 74.19 102 SER A C 1
ATOM 799 O O . SER A 1 102 ? 13.755 -8.482 -13.373 1.00 74.19 102 SER A O 1
ATOM 801 N N . SER A 1 103 ? 12.707 -9.964 -12.059 1.00 67.00 103 SER A N 1
ATO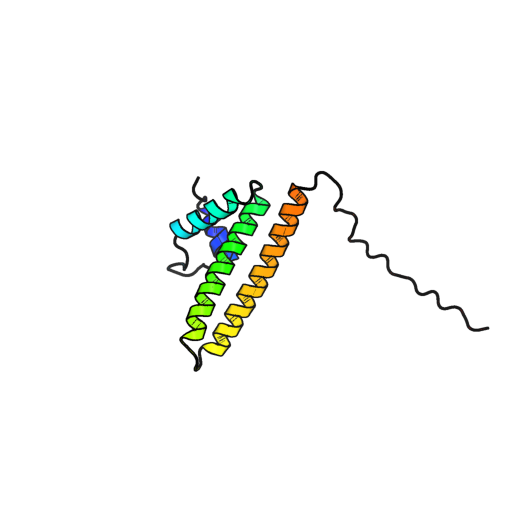M 802 C CA . SER A 1 103 ? 13.840 -10.899 -11.956 1.00 67.00 103 SER A CA 1
ATOM 803 C C . SER A 1 103 ? 13.941 -11.870 -13.144 1.00 67.00 103 SER A C 1
ATOM 805 O O . SER A 1 103 ? 15.001 -12.453 -13.389 1.00 67.00 103 SER A O 1
ATOM 807 N N . GLY A 1 104 ? 12.858 -12.017 -13.912 1.00 52.38 104 GLY A N 1
ATOM 808 C CA . GLY A 1 104 ? 12.689 -12.980 -14.993 1.00 52.38 104 GLY A CA 1
ATOM 809 C C . GLY A 1 104 ? 12.882 -12.392 -16.389 1.00 52.38 104 GLY A C 1
ATOM 810 O O . GLY A 1 104 ? 11.949 -12.352 -17.191 1.00 52.38 104 GLY A O 1
ATOM 811 N N . GLY A 1 105 ? 14.122 -12.054 -16.744 1.00 48.62 105 GLY A N 1
ATOM 812 C CA . GLY A 1 105 ? 14.558 -12.066 -18.142 1.00 48.62 105 GLY A CA 1
ATOM 813 C C . GLY A 1 105 ? 14.522 -13.498 -18.692 1.00 48.62 105 GLY A C 1
ATOM 814 O O . GLY A 1 105 ? 15.554 -14.151 -18.791 1.00 48.62 105 GLY A O 1
ATOM 815 N N . GLY A 1 106 ? 13.327 -13.991 -19.028 1.00 49.97 106 GLY A N 1
ATOM 816 C CA . GLY A 1 106 ? 13.092 -15.303 -19.630 1.00 49.97 106 GLY A CA 1
ATOM 817 C C . GLY A 1 106 ? 12.393 -16.310 -18.708 1.00 49.97 106 GLY A C 1
ATOM 818 O O . GLY A 1 106 ? 12.847 -16.597 -17.609 1.00 49.97 106 GLY A O 1
ATOM 819 N N . ALA A 1 107 ? 11.330 -16.924 -19.240 1.00 49.44 107 ALA A N 1
ATOM 820 C CA . ALA A 1 107 ? 10.712 -18.175 -18.781 1.00 49.44 107 ALA A CA 1
ATOM 821 C C . ALA A 1 107 ? 9.693 -18.147 -17.617 1.00 49.44 107 ALA A C 1
ATOM 823 O O . ALA A 1 107 ? 9.777 -18.977 -16.720 1.00 49.44 107 ALA A O 1
ATOM 824 N N . VAL A 1 108 ? 8.614 -17.354 -17.708 1.00 49.78 108 VAL A N 1
ATOM 825 C CA . VAL A 1 108 ? 7.352 -17.675 -16.989 1.00 49.78 108 VAL A CA 1
ATOM 826 C C . VAL A 1 108 ? 6.108 -17.451 -17.869 1.00 49.78 108 VAL A C 1
ATOM 828 O O . VAL A 1 108 ? 5.129 -16.836 -17.476 1.00 49.78 108 VAL A O 1
ATOM 831 N N . TRP A 1 109 ? 6.119 -17.983 -19.096 1.00 49.50 109 TRP A N 1
ATOM 832 C CA . TRP A 1 109 ? 4.910 -18.113 -19.940 1.00 49.50 109 TRP A CA 1
ATOM 833 C C . TRP A 1 109 ? 4.607 -19.590 -20.263 1.00 49.50 109 TRP A C 1
ATOM 835 O O . TRP A 1 109 ? 4.121 -19.932 -21.336 1.00 49.50 109 TRP A O 1
ATOM 845 N N . GLY A 1 110 ? 4.977 -20.507 -19.359 1.00 46.59 110 GLY A N 1
ATOM 846 C CA . GLY A 1 110 ? 4.953 -21.955 -19.616 1.00 46.59 110 GLY A CA 1
ATOM 847 C C . GLY A 1 110 ? 4.044 -22.800 -18.718 1.00 46.59 110 GLY A C 1
ATOM 848 O O . GLY A 1 110 ? 3.712 -23.918 -19.104 1.00 46.59 110 GLY A O 1
ATOM 849 N N . SER A 1 111 ? 3.614 -22.325 -17.543 1.00 48.25 111 SER A N 1
ATOM 850 C CA . SER A 1 111 ? 2.994 -23.212 -16.539 1.00 48.25 111 SER A CA 1
ATOM 851 C C . SER A 1 111 ? 1.459 -23.215 -16.506 1.00 48.25 111 SER A C 1
ATOM 853 O O . SER A 1 111 ? 0.878 -24.059 -15.827 1.00 48.25 111 SER A O 1
ATOM 855 N N . LEU A 1 112 ? 0.769 -22.366 -17.280 1.00 52.88 112 LEU A N 1
ATOM 856 C CA . LEU A 1 112 ? -0.705 -22.295 -17.254 1.00 52.88 112 LEU A CA 1
ATOM 857 C C . LEU A 1 112 ? -1.441 -23.236 -18.225 1.00 52.88 112 LEU A C 1
ATOM 859 O O . LEU A 1 112 ? -2.670 -23.241 -18.258 1.00 52.88 112 LEU A O 1
ATOM 863 N N . ARG A 1 113 ? -0.754 -24.119 -18.960 1.00 51.16 113 ARG A N 1
ATOM 864 C CA . ARG A 1 113 ? -1.436 -25.215 -19.677 1.00 51.16 113 ARG A CA 1
ATOM 865 C C . ARG A 1 113 ? -1.458 -26.472 -18.819 1.00 51.16 113 ARG A C 1
ATOM 867 O O . ARG A 1 113 ? -0.734 -27.432 -19.073 1.00 51.16 113 ARG A O 1
ATOM 874 N N . LYS A 1 114 ? -2.333 -26.473 -17.811 1.00 49.50 114 LYS A N 1
ATOM 875 C CA . LYS A 1 114 ? -2.766 -27.685 -17.105 1.00 49.50 114 LYS A CA 1
ATOM 876 C C . LYS A 1 114 ? -3.307 -28.664 -18.156 1.00 49.50 114 LYS A C 1
ATOM 878 O O . LYS A 1 114 ? -4.405 -28.486 -18.676 1.00 49.50 114 LYS A O 1
ATOM 883 N N . LYS A 1 115 ? -2.495 -29.649 -18.546 1.00 54.69 115 LYS A N 1
ATOM 884 C CA . LYS A 1 115 ? -2.869 -30.693 -19.508 1.00 54.69 115 LYS A CA 1
ATOM 885 C C . LYS A 1 115 ? -4.034 -31.487 -18.898 1.00 54.69 115 LYS A C 1
ATOM 887 O O . LYS A 1 115 ? -3.840 -32.049 -17.821 1.00 54.69 115 LYS A O 1
ATOM 892 N N . PRO A 1 116 ? -5.228 -31.543 -19.514 1.00 55.44 116 PRO A N 1
ATOM 893 C CA . PRO A 1 116 ? -6.286 -32.397 -18.998 1.00 55.44 116 PRO A CA 1
ATOM 894 C C . PRO A 1 116 ? -5.830 -33.852 -19.140 1.00 55.44 116 PRO A C 1
ATOM 896 O O . PRO A 1 116 ? -5.515 -34.315 -20.239 1.00 55.44 116 PRO A O 1
ATOM 899 N N . SER A 1 117 ? -5.738 -34.565 -18.020 1.00 60.47 117 SER A N 1
ATOM 900 C CA . SER A 1 117 ? -5.499 -36.003 -18.013 1.00 60.47 117 SER A CA 1
ATOM 901 C C . SER A 1 117 ? -6.735 -36.691 -18.588 1.00 60.47 117 SER A C 1
ATOM 903 O O . SER A 1 117 ? -7.778 -36.736 -17.940 1.00 60.47 117 SER A O 1
ATOM 905 N N . ARG A 1 118 ? -6.639 -37.209 -19.817 1.00 56.41 118 ARG A N 1
ATOM 906 C CA . ARG A 1 118 ? -7.612 -38.177 -20.331 1.00 56.41 118 ARG A CA 1
ATOM 907 C C . ARG A 1 118 ? -7.439 -39.464 -19.527 1.00 56.41 118 ARG A C 1
ATOM 909 O O . ARG A 1 118 ? -6.418 -40.130 -19.673 1.00 56.41 118 ARG A O 1
ATOM 916 N N . SER A 1 119 ? -8.411 -39.800 -18.688 1.00 60.53 119 SER A N 1
ATOM 917 C CA . SER A 1 119 ? -8.600 -41.176 -18.242 1.00 60.53 119 SER A CA 1
ATOM 918 C C . SER A 1 119 ? -8.992 -42.007 -19.465 1.00 60.53 119 SER A C 1
ATOM 920 O O . SER A 1 119 ? -9.958 -41.694 -20.158 1.00 60.53 119 SER A O 1
ATOM 922 N N . TYR A 1 120 ? -8.182 -43.013 -19.783 1.00 58.50 120 TYR A N 1
ATOM 923 C CA . TYR A 1 120 ? -8.531 -44.049 -20.746 1.00 58.50 120 TYR A CA 1
ATOM 924 C C . TYR A 1 120 ? -9.268 -45.136 -19.963 1.00 58.50 120 TYR A C 1
ATOM 926 O O . TYR A 1 120 ? -8.642 -45.867 -19.198 1.00 58.50 120 TYR A O 1
ATOM 934 N N . GLU A 1 121 ? -10.593 -45.187 -20.085 1.00 60.31 121 GLU A N 1
ATOM 935 C CA . GLU A 1 121 ? -11.365 -46.346 -19.636 1.00 60.31 121 GLU A CA 1
ATOM 936 C C . GLU A 1 121 ? -11.114 -47.487 -20.626 1.00 60.31 121 GLU A C 1
ATOM 938 O O . GLU A 1 121 ? -11.333 -47.352 -21.831 1.00 60.31 121 GLU A O 1
ATOM 943 N N . VAL A 1 122 ? -10.575 -48.591 -20.113 1.00 65.06 122 VAL A N 1
ATOM 944 C CA . VAL A 1 122 ? -10.403 -49.838 -20.859 1.00 65.06 122 VAL A CA 1
ATOM 945 C C . 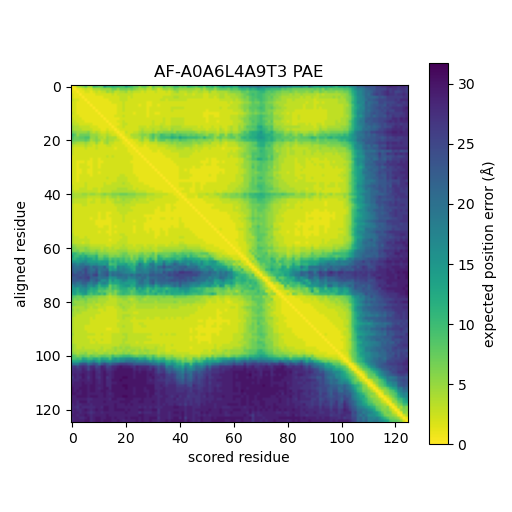VAL A 1 122 ? -11.779 -50.517 -20.911 1.00 65.06 122 VAL A C 1
ATOM 947 O O . VAL A 1 122 ? -12.400 -50.631 -19.856 1.00 65.06 122 VAL A O 1
ATOM 950 N N . PRO A 1 123 ? -12.291 -50.950 -22.077 1.00 63.28 123 PRO A N 1
ATOM 951 C CA . PRO A 1 123 ? -13.527 -51.722 -22.123 1.00 63.28 123 PRO A CA 1
ATOM 952 C C . PRO A 1 123 ? -13.304 -53.085 -21.462 1.00 63.28 123 PRO A C 1
ATOM 954 O O . PRO A 1 123 ? -12.368 -53.791 -21.843 1.00 63.28 123 PRO A O 1
ATOM 957 N N . ASP A 1 124 ? -14.157 -53.444 -20.502 1.00 59.56 124 ASP A N 1
ATOM 958 C CA . ASP A 1 124 ? -14.221 -54.806 -19.970 1.00 59.56 124 ASP A CA 1
ATOM 959 C C . ASP A 1 124 ? -14.549 -55.775 -21.116 1.00 59.56 124 ASP A C 1
ATOM 961 O O . ASP A 1 124 ? -15.536 -55.601 -21.838 1.00 59.56 124 ASP A O 1
ATOM 965 N N . SER A 1 125 ? -13.682 -56.770 -21.295 1.00 54.59 125 SER A N 1
ATOM 966 C CA . SER A 1 125 ? -13.848 -57.906 -22.208 1.00 54.59 125 SER A CA 1
ATOM 967 C C . SER A 1 125 ? -14.275 -59.151 -21.453 1.00 54.59 125 SER A C 1
ATOM 969 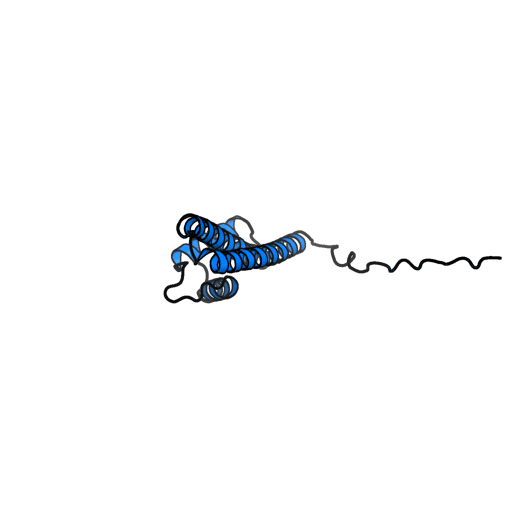O O . SER A 1 125 ? -13.625 -59.415 -20.415 1.00 54.59 125 SER A O 1
#

Mean predicted aligned error: 10.95 Å

Foldseek 3Di:
DFDDPVLVVVLCVLQVQPDVVGPDDSVNLRVLLVVLCVVDVDDQQSSLSSNLVVLVVVLVVLVVVCVVDPDPCNVVSVVVNVVSVVSNVVSVVSNVVSVCVVVDPDDDPPDPCPPPDDDDDDDDD

Radius of gyration: 20.83 Å; Cα contacts (8 Å, |Δi|>4): 78; chains: 1; bounding box: 36×72×45 Å

Sequence (125 aa):
MPATAQQISDFREDIGDVGSPPIFDDDAVNRIYDRAIAAYSDAETYEAEMRVIGIRQLLADAAKRVSYKQNQSSENMSDVFKHLKQLLDLWQGIRDDAASASSGGGAVWGSLRKKPSRSYEVPDS

Solvent-accessible surface area (backbone atoms only — not comparable to full-atom values): 7419 Å² total; per-residue (Å²): 130,76,66,49,73,63,58,52,49,54,50,24,60,76,72,65,45,74,52,90,78,40,88,65,50,70,70,54,50,32,55,40,42,55,54,16,53,72,74,30,88,50,66,68,26,16,56,25,40,27,50,36,53,51,42,52,51,51,52,54,52,50,54,58,50,52,76,72,40,80,86,74,61,44,63,64,47,49,51,53,53,51,49,49,49,55,52,35,54,51,32,47,49,54,19,53,51,37,49,49,54,75,72,40,89,70,89,88,89,72,80,86,73,77,73,82,80,77,80,80,82,75,81,90,128

pLDDT: mean 81.19, std 16.67, range [46.59, 97.31]

Secondary structure (DSSP, 8-state):
-PPPHHHHHHHHHHHT---SS-SS-HHHHHHHHHHHHHH--SHHHHHHHHHHHHHHHHHHHHHHHHHH--SSSHHHHHHHHHHHHHHHHHHHHHHHHHHHHHH-SS--SSS---------PPPP-